Protein AF-A0A9D9HNU9-F1 (afdb_monomer)

pLDDT: mean 79.12, std 15.89, range [40.06, 93.06]

Radius of gyration: 12.07 Å; Cα contacts (8 Å, |Δi|>4): 100; chains: 1; bounding box: 35×26×28 Å

Sequence (63 aa):
MKAICLHAINIDLVEGAEYEVVGIEGEDLRVIDDSGEDYLYGKSVFRIIPEETEPEQKDKKKP

Organism: NCBI:txid2840840

Structure (mmCIF, N/CA/C/O backbone):
data_AF-A0A9D9HNU9-F1
#
_entry.id   AF-A0A9D9HNU9-F1
#
loop_
_atom_site.group_PDB
_atom_site.id
_atom_site.type_symbol
_atom_site.label_atom_id
_atom_site.label_alt_id
_atom_site.label_comp_id
_atom_site.label_asym_id
_atom_site.label_entity_id
_atom_site.label_seq_id
_atom_site.pdbx_PDB_ins_code
_atom_site.Cartn_x
_atom_site.Cartn_y
_atom_site.Cartn_z
_atom_site.occupancy
_atom_site.B_iso_or_equiv
_atom_site.auth_seq_id
_atom_site.auth_comp_id
_atom_site.auth_asym_id
_atom_site.auth_atom_id
_atom_site.pdbx_PDB_model_num
ATOM 1 N N . MET A 1 1 ? 1.518 0.492 9.485 1.00 84.56 1 MET A N 1
ATOM 2 C CA . MET A 1 1 ? 1.432 -0.732 8.646 1.00 84.56 1 MET A CA 1
ATOM 3 C C . MET A 1 1 ? 2.063 -0.432 7.297 1.00 84.56 1 MET A C 1
ATOM 5 O O . MET A 1 1 ? 1.804 0.633 6.750 1.00 84.56 1 MET A O 1
ATOM 9 N N . LYS A 1 2 ? 2.890 -1.339 6.772 1.00 87.31 2 LYS A N 1
ATOM 10 C CA . LYS A 1 2 ? 3.550 -1.167 5.470 1.00 87.31 2 LYS A CA 1
ATOM 11 C C . LYS A 1 2 ? 3.096 -2.227 4.478 1.00 87.31 2 LYS A C 1
ATOM 13 O O . LYS A 1 2 ? 2.632 -3.296 4.879 1.00 87.31 2 LYS A O 1
ATOM 18 N N . ALA A 1 3 ? 3.269 -1.951 3.194 1.00 88.81 3 ALA A N 1
ATOM 19 C CA . ALA A 1 3 ? 3.031 -2.915 2.134 1.00 88.81 3 ALA A CA 1
ATOM 20 C C . ALA A 1 3 ? 4.122 -2.853 1.065 1.00 88.81 3 ALA A C 1
ATOM 22 O O . ALA A 1 3 ? 4.542 -1.772 0.674 1.00 88.81 3 ALA A O 1
ATOM 23 N N . ILE A 1 4 ? 4.556 -4.010 0.567 1.00 89.69 4 ILE A N 1
ATOM 24 C CA . ILE A 1 4 ? 5.429 -4.085 -0.612 1.00 89.69 4 ILE A CA 1
ATOM 25 C C . ILE A 1 4 ? 4.558 -4.142 -1.857 1.00 89.69 4 ILE A C 1
ATOM 27 O O . ILE A 1 4 ? 3.690 -5.016 -1.950 1.00 89.69 4 ILE A O 1
ATOM 31 N N . CYS A 1 5 ? 4.812 -3.259 -2.818 1.00 88.12 5 CYS A N 1
ATOM 32 C CA . CYS A 1 5 ? 4.219 -3.351 -4.147 1.00 88.12 5 CYS A CA 1
ATOM 33 C C . CYS A 1 5 ? 4.736 -4.621 -4.843 1.00 88.12 5 CYS A C 1
ATOM 35 O O . CYS A 1 5 ? 5.934 -4.782 -5.065 1.00 88.12 5 CYS A O 1
ATOM 37 N N . LEU A 1 6 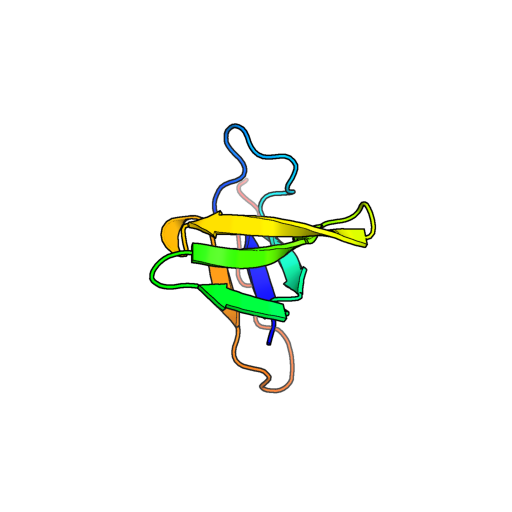? 3.844 -5.557 -5.161 1.00 87.12 6 LEU A N 1
ATOM 38 C CA . LEU A 1 6 ? 4.169 -6.799 -5.868 1.00 87.12 6 LEU A CA 1
ATOM 39 C C . LEU A 1 6 ? 4.048 -6.662 -7.384 1.00 87.12 6 LEU A C 1
ATOM 41 O O . LEU A 1 6 ? 4.637 -7.465 -8.105 1.00 87.12 6 LEU A O 1
ATOM 45 N N . HIS A 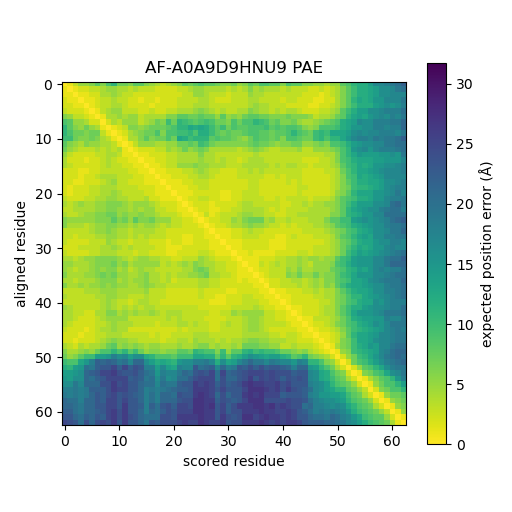1 7 ? 3.223 -5.724 -7.855 1.00 79.44 7 HIS A N 1
ATOM 46 C CA . HIS A 1 7 ? 2.908 -5.594 -9.270 1.00 79.44 7 HIS A CA 1
ATOM 47 C C . HIS A 1 7 ? 2.608 -4.143 -9.641 1.00 79.44 7 HIS A C 1
ATOM 49 O O . HIS A 1 7 ? 1.545 -3.624 -9.316 1.00 79.44 7 HIS A O 1
ATOM 55 N N . ALA A 1 8 ? 3.533 -3.510 -10.362 1.00 75.69 8 ALA A N 1
ATOM 56 C CA . ALA A 1 8 ? 3.443 -2.105 -10.771 1.00 75.69 8 ALA A CA 1
ATOM 57 C C . ALA A 1 8 ? 2.795 -1.890 -12.157 1.00 75.69 8 ALA A C 1
ATOM 59 O O . ALA A 1 8 ? 2.952 -0.842 -12.782 1.00 75.69 8 ALA A O 1
ATOM 60 N N . ILE A 1 9 ? 2.098 -2.888 -12.707 1.00 69.12 9 ILE A N 1
ATOM 61 C CA . ILE A 1 9 ? 1.595 -2.788 -14.082 1.00 69.12 9 ILE A CA 1
ATOM 62 C C . ILE A 1 9 ? 0.409 -1.809 -14.141 1.00 69.12 9 ILE A C 1
ATOM 64 O O . ILE A 1 9 ? -0.684 -2.132 -13.682 1.00 69.12 9 ILE A O 1
ATOM 68 N N . ASN A 1 10 ? 0.624 -0.657 -14.788 1.00 69.88 10 ASN A N 1
ATOM 69 C CA . ASN A 1 10 ? -0.335 0.449 -14.964 1.00 69.88 10 ASN A CA 1
ATOM 70 C C . ASN A 1 10 ? -0.685 1.234 -13.686 1.00 69.88 10 ASN A C 1
ATOM 72 O O . ASN A 1 10 ? -1.783 1.781 -13.597 1.00 69.88 10 ASN A O 1
ATOM 76 N N . ILE A 1 11 ? 0.230 1.301 -12.720 1.00 74.62 11 ILE A N 1
ATOM 77 C CA . ILE A 1 11 ? 0.100 2.154 -11.532 1.00 74.62 11 ILE A CA 1
ATOM 78 C C . ILE A 1 11 ? 1.408 2.909 -11.292 1.00 74.62 11 ILE A C 1
ATOM 80 O O . ILE A 1 11 ? 2.478 2.384 -11.601 1.00 74.62 11 ILE A O 1
ATOM 84 N N . ASP A 1 12 ? 1.328 4.118 -10.737 1.00 79.44 12 ASP A N 1
ATOM 85 C CA . ASP A 1 12 ? 2.479 4.963 -10.387 1.00 79.44 12 ASP A CA 1
ATOM 86 C C . ASP A 1 12 ? 3.171 4.477 -9.098 1.00 79.44 12 ASP A C 1
ATOM 88 O O . ASP A 1 12 ? 3.381 5.225 -8.150 1.00 79.44 12 ASP A O 1
ATOM 92 N N . LEU A 1 13 ? 3.510 3.186 -9.048 1.00 84.19 13 LEU A N 1
ATOM 93 C CA . LEU A 1 13 ? 4.264 2.570 -7.959 1.00 84.19 13 LEU A CA 1
ATOM 94 C C . LEU A 1 13 ? 5.474 1.818 -8.506 1.00 84.19 13 LEU A C 1
ATOM 96 O O . LEU A 1 13 ? 5.496 1.368 -9.649 1.00 84.19 13 LEU A O 1
ATOM 100 N N . VAL A 1 14 ? 6.471 1.613 -7.655 1.00 86.62 14 VAL A N 1
ATOM 101 C CA . VA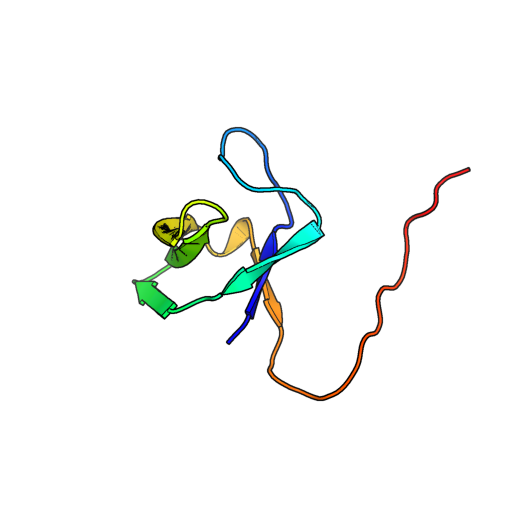L A 1 14 ? 7.680 0.856 -7.970 1.00 86.62 14 VAL A CA 1
ATOM 102 C C . VAL A 1 14 ? 7.536 -0.570 -7.442 1.00 86.62 14 VAL A C 1
ATOM 104 O O . VAL A 1 14 ? 7.320 -0.791 -6.251 1.00 86.62 14 VAL A O 1
ATOM 107 N N . GLU A 1 15 ? 7.666 -1.565 -8.324 1.00 87.56 15 GLU A N 1
ATOM 108 C CA . GLU A 1 15 ? 7.633 -2.979 -7.928 1.00 87.56 15 GLU A CA 1
ATOM 109 C C . GLU A 1 15 ? 8.784 -3.293 -6.959 1.00 87.56 15 GLU A C 1
ATOM 111 O O . GLU A 1 15 ? 9.945 -2.969 -7.211 1.00 87.56 15 GLU A O 1
ATOM 116 N N . GLY A 1 16 ? 8.458 -3.925 -5.834 1.00 86.31 16 GLY A N 1
ATOM 117 C CA . GLY A 1 16 ? 9.386 -4.226 -4.748 1.00 86.31 16 GLY A CA 1
ATOM 118 C C . GLY A 1 16 ? 9.603 -3.085 -3.750 1.00 86.31 16 GLY A C 1
ATOM 119 O O . GLY A 1 16 ? 10.240 -3.325 -2.726 1.00 86.31 16 GLY A O 1
ATOM 120 N N . ALA A 1 17 ? 9.073 -1.882 -3.998 1.00 87.50 17 ALA A N 1
ATOM 121 C CA . ALA A 1 17 ? 9.156 -0.782 -3.043 1.00 87.50 17 ALA A CA 1
ATOM 122 C C . ALA A 1 17 ? 8.135 -0.933 -1.907 1.00 87.50 17 ALA A C 1
ATOM 124 O O . ALA A 1 17 ? 7.053 -1.510 -2.073 1.00 87.50 17 ALA A O 1
ATOM 125 N N . GLU A 1 18 ? 8.515 -0.424 -0.737 1.00 89.69 18 GLU A N 1
ATOM 126 C CA . GLU A 1 18 ? 7.672 -0.365 0.451 1.00 89.69 18 GLU A CA 1
ATOM 127 C C . GLU A 1 18 ? 6.883 0.940 0.469 1.00 89.69 18 GLU A C 1
ATOM 129 O O . GLU A 1 18 ? 7.460 2.018 0.355 1.00 89.69 18 GLU A O 1
ATOM 134 N N . TYR A 1 19 ? 5.582 0.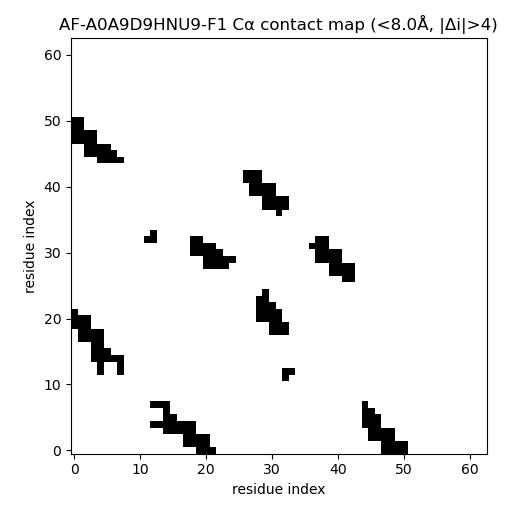833 0.708 1.00 89.44 19 TYR A N 1
ATOM 135 C CA . TYR A 1 19 ? 4.679 1.964 0.821 1.00 89.44 19 TYR A CA 1
ATOM 136 C C . TYR A 1 19 ? 3.923 1.946 2.152 1.00 89.44 19 TYR A C 1
ATOM 138 O O . TYR A 1 19 ? 3.695 0.887 2.755 1.00 89.44 19 TYR A O 1
ATOM 146 N N . GLU A 1 20 ? 3.539 3.131 2.625 1.00 90.75 20 GLU A N 1
ATOM 147 C CA . GLU A 1 20 ? 2.784 3.288 3.865 1.00 90.75 20 GLU A CA 1
ATOM 148 C C . GLU A 1 20 ? 1.290 3.082 3.616 1.00 90.75 20 GLU A C 1
ATOM 150 O O . GLU A 1 20 ? 0.687 3.754 2.782 1.00 90.75 20 GLU A O 1
ATOM 155 N N . VAL A 1 21 ? 0.684 2.152 4.359 1.00 90.94 21 VAL A N 1
ATOM 156 C CA .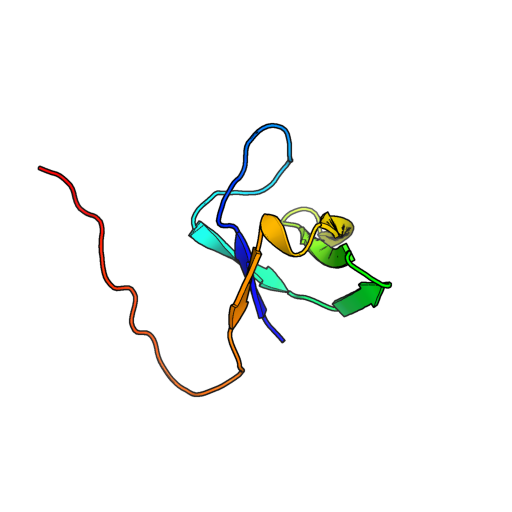 VAL A 1 21 ? -0.760 1.907 4.307 1.00 90.94 21 VAL A CA 1
ATOM 157 C C . VAL A 1 21 ? -1.424 2.713 5.415 1.00 90.94 21 VAL 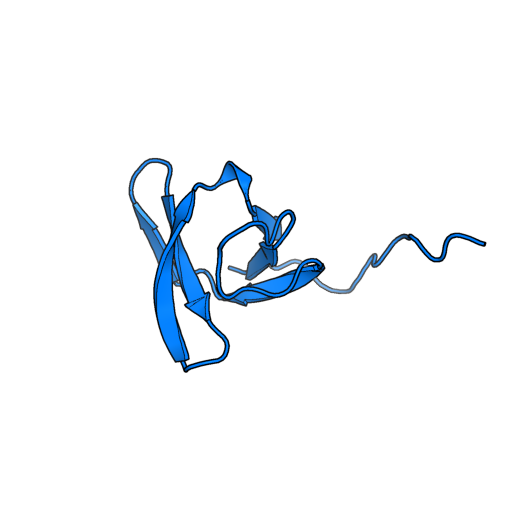A C 1
ATOM 159 O O . VAL A 1 21 ? -1.238 2.418 6.599 1.00 90.94 21 VAL A O 1
ATOM 162 N N . VAL A 1 22 ? -2.227 3.701 5.025 1.00 92.25 22 VAL A N 1
ATOM 163 C CA . VAL A 1 22 ? -2.956 4.588 5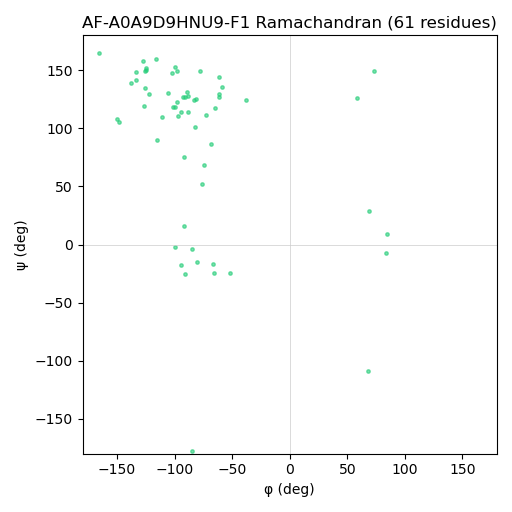.947 1.00 92.25 22 VAL A CA 1
ATOM 164 C C . VAL A 1 22 ? -4.378 4.115 6.233 1.00 92.25 22 VAL A C 1
ATOM 166 O O . VAL A 1 22 ? -4.978 4.524 7.225 1.00 92.25 22 VAL A O 1
ATOM 169 N N . GLY A 1 23 ? -4.922 3.226 5.400 1.00 90.12 23 GLY A N 1
ATOM 170 C CA . GLY A 1 23 ? -6.267 2.693 5.585 1.00 90.12 23 GLY A CA 1
ATOM 171 C C . GLY A 1 23 ? -6.559 1.463 4.734 1.00 90.12 23 GLY A C 1
ATOM 172 O O . GLY A 1 23 ? -5.839 1.149 3.789 1.00 90.12 23 GLY A O 1
ATOM 173 N N . ILE A 1 24 ? -7.637 0.764 5.084 1.00 90.25 24 ILE A N 1
ATOM 174 C CA . ILE A 1 24 ? -8.176 -0.365 4.321 1.00 90.25 24 ILE A CA 1
ATOM 175 C C . ILE A 1 24 ? -9.653 -0.071 4.071 1.00 90.25 24 ILE A C 1
ATOM 177 O O . ILE A 1 24 ? -10.426 0.065 5.021 1.00 90.25 24 ILE A O 1
ATOM 181 N N . GLU A 1 25 ? -10.039 0.026 2.803 1.00 90.94 25 GLU A N 1
ATOM 182 C CA . GLU A 1 25 ? -11.406 0.300 2.361 1.00 90.94 25 GLU A CA 1
ATOM 183 C C . GLU A 1 25 ? -11.938 -0.925 1.604 1.00 90.94 25 GLU A C 1
ATOM 185 O O . GLU A 1 25 ? -11.764 -1.080 0.399 1.00 90.94 25 GLU A O 1
ATOM 190 N N . GLY A 1 26 ? -12.568 -1.851 2.333 1.00 89.94 26 GLY A N 1
ATOM 191 C CA . GLY A 1 26 ? -13.087 -3.090 1.749 1.00 89.94 26 GLY A CA 1
ATOM 192 C C . GLY A 1 26 ? -11.973 -4.026 1.269 1.00 89.94 26 GLY A C 1
ATOM 193 O O . GLY A 1 26 ? -11.298 -4.653 2.086 1.00 89.94 26 GLY A O 1
ATOM 194 N N . GLU A 1 27 ? -11.820 -4.165 -0.051 1.00 88.88 27 GLU A N 1
ATOM 195 C CA . GLU A 1 27 ? -10.749 -4.961 -0.674 1.00 88.88 27 GLU A CA 1
ATOM 196 C C . GLU A 1 27 ? -9.568 -4.116 -1.170 1.00 88.88 27 GLU A C 1
ATOM 198 O O . GLU A 1 27 ? -8.566 -4.677 -1.629 1.00 88.88 27 GLU A O 1
ATOM 203 N N . ASP A 1 28 ? -9.668 -2.796 -1.031 1.00 91.31 28 ASP A N 1
ATOM 204 C CA . ASP A 1 28 ? -8.652 -1.837 -1.435 1.00 91.31 28 ASP A CA 1
ATOM 205 C C . ASP A 1 28 ? -7.853 -1.334 -0.224 1.00 91.31 28 ASP A C 1
ATOM 207 O O . ASP A 1 28 ? -8.343 -1.231 0.905 1.00 91.31 28 ASP A O 1
ATOM 211 N N . LEU A 1 29 ? -6.583 -1.036 -0.463 1.00 90.44 29 LEU A N 1
ATOM 212 C CA . LEU A 1 29 ? -5.642 -0.443 0.471 1.00 90.44 29 LEU A CA 1
ATOM 213 C C . LEU A 1 29 ? -5.440 1.015 0.083 1.00 90.44 29 LEU A C 1
ATOM 215 O O . LEU A 1 29 ? -5.143 1.313 -1.074 1.00 90.44 29 LEU A O 1
ATOM 219 N N . ARG A 1 30 ? -5.564 1.910 1.060 1.00 93.06 30 ARG A N 1
ATOM 220 C CA . ARG A 1 30 ? -5.212 3.317 0.903 1.00 93.06 30 ARG A CA 1
ATOM 221 C C . ARG A 1 30 ? -3.739 3.480 1.252 1.00 93.06 30 ARG A C 1
ATOM 223 O O . ARG A 1 30 ? -3.343 3.236 2.396 1.00 93.06 30 ARG A O 1
ATOM 230 N N . VAL A 1 31 ? -2.943 3.837 0.255 1.00 91.19 31 VAL A N 1
ATOM 231 C CA . VAL A 1 31 ? -1.482 3.836 0.301 1.00 91.19 31 VAL A CA 1
ATOM 232 C C . VAL A 1 31 ? -0.961 5.212 -0.092 1.00 91.19 31 VAL A C 1
ATOM 234 O O . VAL A 1 31 ? -1.434 5.775 -1.076 1.00 91.19 31 VAL A O 1
ATOM 237 N N . ILE A 1 32 ? 0.002 5.737 0.666 1.00 90.69 32 ILE A N 1
ATOM 238 C CA . ILE A 1 32 ? 0.710 6.971 0.306 1.00 90.69 32 ILE A CA 1
ATOM 239 C C . ILE A 1 32 ? 1.812 6.628 -0.699 1.00 90.69 32 ILE A C 1
ATOM 241 O O . ILE A 1 32 ? 2.638 5.755 -0.421 1.00 90.69 32 ILE A O 1
ATOM 245 N N . ASP A 1 33 ? 1.806 7.295 -1.852 1.00 85.19 33 ASP A N 1
ATOM 246 C CA . ASP A 1 33 ? 2.815 7.136 -2.903 1.00 85.19 33 ASP A CA 1
ATOM 247 C C . ASP A 1 33 ? 4.067 8.009 -2.663 1.00 85.19 33 ASP A C 1
ATOM 249 O O . ASP A 1 33 ? 4.182 8.734 -1.673 1.00 85.19 33 ASP A O 1
ATOM 253 N N . ASP A 1 34 ? 5.020 7.966 -3.598 1.00 83.19 34 ASP A N 1
ATOM 254 C CA . ASP A 1 34 ? 6.235 8.792 -3.554 1.00 83.19 34 ASP A CA 1
ATOM 255 C C . ASP A 1 34 ? 5.954 10.306 -3.711 1.00 83.19 34 ASP A C 1
ATOM 257 O O . ASP A 1 34 ? 6.806 11.136 -3.379 1.00 83.19 34 ASP A O 1
ATOM 261 N N . SER A 1 35 ? 4.763 10.680 -4.192 1.00 85.44 35 SER A N 1
ATOM 262 C CA . SER A 1 35 ? 4.297 12.069 -4.289 1.00 85.44 35 SER A CA 1
ATOM 263 C C . SER A 1 35 ? 3.768 12.608 -2.954 1.00 85.44 35 SER A C 1
ATOM 265 O O . SER A 1 35 ? 3.631 13.824 -2.805 1.00 85.44 35 SER A O 1
ATOM 267 N N . GLY A 1 36 ? 3.499 11.731 -1.980 1.00 85.50 36 GLY A N 1
ATOM 268 C CA . GLY A 1 36 ? 2.907 12.076 -0.688 1.00 85.50 36 GLY A CA 1
ATOM 269 C C . GLY A 1 36 ? 1.378 12.151 -0.700 1.00 85.50 36 GLY A C 1
ATOM 270 O O . GLY A 1 36 ? 0.793 12.583 0.293 1.00 85.50 36 GLY A O 1
ATOM 271 N N . GLU A 1 37 ? 0.737 11.729 -1.790 1.00 88.06 37 GLU A N 1
ATOM 272 C CA . GLU A 1 37 ? -0.721 11.692 -1.925 1.00 88.06 37 GLU A CA 1
ATOM 273 C C . GLU A 1 37 ? -1.238 10.277 -1.625 1.00 88.06 37 GLU A C 1
ATOM 275 O O . GLU A 1 37 ? -0.553 9.278 -1.864 1.00 88.06 37 GLU A O 1
ATOM 280 N N . ASP A 1 38 ? -2.458 10.172 -1.091 1.00 90.94 38 ASP A N 1
ATOM 281 C CA . ASP A 1 38 ? -3.076 8.880 -0.807 1.00 90.94 38 ASP A CA 1
ATOM 282 C C . ASP A 1 38 ? -3.906 8.357 -1.989 1.00 90.94 38 ASP A C 1
ATOM 284 O O . ASP A 1 38 ? -4.810 9.021 -2.494 1.00 90.94 38 ASP A O 1
ATOM 288 N N . TYR A 1 39 ? -3.620 7.123 -2.405 1.00 90.44 39 TYR A N 1
ATOM 289 C CA . TYR A 1 39 ? -4.318 6.436 -3.491 1.00 90.44 39 TYR A CA 1
ATOM 290 C C . TYR A 1 39 ? -4.878 5.091 -3.035 1.00 90.44 39 TYR A C 1
ATOM 292 O O . TYR A 1 39 ? -4.324 4.421 -2.160 1.00 90.44 39 TYR A O 1
ATOM 300 N N . LEU A 1 40 ? -5.988 4.682 -3.652 1.00 91.38 40 LEU A N 1
ATOM 301 C CA . LEU A 1 40 ? -6.602 3.378 -3.429 1.00 91.38 40 LEU A CA 1
ATOM 302 C C . LEU A 1 40 ? -6.096 2.362 -4.444 1.00 91.38 40 LEU A C 1
ATOM 304 O O . LEU A 1 40 ? -6.208 2.556 -5.654 1.00 91.38 40 LEU A O 1
ATOM 308 N N . TYR A 1 41 ? -5.605 1.243 -3.930 1.00 89.19 41 TYR A N 1
ATOM 309 C CA . TYR A 1 41 ? -5.104 0.139 -4.727 1.00 89.19 41 TYR A CA 1
ATOM 310 C C . TYR A 1 41 ? -5.651 -1.185 -4.217 1.00 89.19 41 TYR A C 1
ATOM 312 O O . TYR A 1 41 ? -5.687 -1.427 -3.013 1.00 89.19 41 TYR A O 1
ATOM 320 N N . GLY A 1 42 ? -5.979 -2.100 -5.123 1.00 90.12 42 GLY A N 1
ATOM 321 C CA . GLY A 1 42 ? -6.436 -3.427 -4.723 1.00 90.12 42 GLY A CA 1
ATOM 322 C C . GLY A 1 42 ? -5.392 -4.157 -3.878 1.00 90.12 42 GLY A C 1
ATOM 323 O O . GLY A 1 42 ? -4.219 -4.226 -4.244 1.00 90.12 42 GLY A O 1
ATOM 324 N N . LYS A 1 43 ? -5.809 -4.798 -2.781 1.00 87.88 43 LYS A N 1
ATOM 325 C CA . LYS A 1 43 ? -4.905 -5.580 -1.911 1.00 87.88 43 LYS A CA 1
ATOM 326 C C . LYS A 1 43 ? -4.053 -6.613 -2.661 1.00 87.88 43 LYS A C 1
ATOM 328 O O . LYS A 1 43 ? -2.991 -6.987 -2.188 1.00 87.88 43 LYS A O 1
ATOM 333 N N . SER A 1 44 ? -4.507 -7.070 -3.829 1.00 88.19 44 SER A N 1
ATOM 334 C CA . SER A 1 44 ? -3.811 -8.038 -4.681 1.00 88.19 44 SER A CA 1
ATOM 335 C C . SER A 1 44 ? -2.497 -7.519 -5.272 1.00 88.19 44 SER A C 1
ATOM 337 O O . SER A 1 44 ? -1.639 -8.335 -5.602 1.00 88.19 44 SER A O 1
ATOM 339 N N . VAL A 1 45 ? -2.321 -6.197 -5.414 1.00 88.56 45 VAL A N 1
ATOM 340 C CA . VAL A 1 45 ? -1.054 -5.619 -5.904 1.00 88.56 45 VAL A CA 1
ATOM 341 C C . VAL A 1 45 ? -0.032 -5.422 -4.786 1.00 88.56 45 VAL A C 1
ATOM 343 O O . VAL A 1 45 ? 1.111 -5.065 -5.057 1.00 88.56 45 VAL A O 1
ATOM 346 N N . PHE A 1 46 ? -0.407 -5.706 -3.538 1.00 88.81 46 PHE A N 1
ATOM 347 C CA . PHE A 1 46 ? 0.410 -5.465 -2.362 1.00 88.81 46 PHE A CA 1
ATOM 348 C C . PHE A 1 46 ? 0.594 -6.711 -1.504 1.00 88.81 46 PHE A C 1
ATOM 350 O O . PHE A 1 46 ? -0.285 -7.558 -1.361 1.00 88.81 46 PHE A O 1
ATOM 357 N N . ARG A 1 47 ? 1.743 -6.782 -0.837 1.00 88.88 47 ARG A N 1
ATOM 358 C CA . ARG A 1 47 ? 1.972 -7.690 0.285 1.00 88.88 47 ARG A CA 1
ATOM 359 C C . ARG A 1 47 ? 2.096 -6.878 1.561 1.00 88.88 47 ARG A C 1
ATOM 361 O O . ARG A 1 47 ? 3.100 -6.196 1.745 1.00 88.88 47 ARG A O 1
ATOM 368 N N . ILE A 1 48 ? 1.102 -6.975 2.441 1.00 87.12 48 ILE A N 1
ATOM 369 C CA . ILE A 1 48 ? 1.161 -6.351 3.768 1.00 87.12 48 ILE A CA 1
ATOM 370 C C . ILE A 1 48 ? 2.328 -6.949 4.555 1.00 87.12 48 ILE A C 1
ATOM 372 O O . ILE A 1 48 ? 2.425 -8.172 4.695 1.00 87.12 48 ILE A O 1
ATOM 376 N N . ILE A 1 49 ? 3.195 -6.082 5.072 1.00 84.50 49 ILE A N 1
ATOM 377 C CA . ILE A 1 49 ? 4.250 -6.455 6.007 1.00 84.50 49 ILE A CA 1
ATOM 378 C C . ILE A 1 49 ? 3.759 -6.091 7.414 1.00 84.50 49 ILE A C 1
ATOM 380 O O . ILE A 1 49 ? 3.477 -4.912 7.671 1.00 84.50 49 ILE A O 1
ATOM 384 N N . PRO A 1 50 ? 3.617 -7.067 8.329 1.00 73.12 50 PRO A N 1
ATOM 385 C CA . PRO A 1 50 ? 3.412 -6.756 9.735 1.00 73.12 50 PRO A CA 1
ATOM 386 C C . PRO A 1 50 ? 4.628 -5.986 10.259 1.00 73.12 50 PRO A C 1
ATOM 388 O O . PRO A 1 50 ? 5.756 -6.222 9.835 1.00 73.12 50 PRO A O 1
ATOM 391 N N . GLU A 1 51 ? 4.394 -5.038 11.157 1.00 64.94 51 GLU A N 1
ATOM 392 C CA . GLU A 1 51 ? 5.437 -4.202 11.752 1.00 64.94 51 GLU A CA 1
ATOM 393 C C . GLU A 1 51 ? 6.231 -5.022 12.786 1.00 64.94 51 GLU A C 1
ATOM 395 O O . GLU A 1 51 ? 6.111 -4.821 13.988 1.00 64.94 51 GLU A O 1
ATOM 400 N N . GLU A 1 52 ? 6.995 -6.010 12.320 1.00 61.16 52 GLU A N 1
ATOM 401 C CA . GLU A 1 52 ? 7.926 -6.790 13.132 1.00 61.16 52 GLU A CA 1
ATOM 402 C C . GLU A 1 52 ? 9.341 -6.671 12.553 1.00 61.16 52 GLU A C 1
ATOM 404 O O . GLU A 1 52 ? 9.582 -6.782 11.354 1.00 61.16 52 GLU A O 1
ATOM 409 N N . THR A 1 53 ? 10.250 -6.346 13.464 1.00 53.69 53 THR A N 1
ATOM 410 C CA . THR A 1 53 ? 11.675 -6.026 13.338 1.00 53.69 53 THR A CA 1
ATOM 411 C C . THR A 1 53 ? 12.471 -6.836 12.297 1.00 53.69 53 THR A C 1
ATOM 413 O O . THR A 1 53 ? 12.609 -8.046 12.434 1.00 53.69 53 THR A O 1
ATOM 416 N N . GLU A 1 54 ? 13.115 -6.105 11.375 1.00 52.66 54 GLU A N 1
ATOM 417 C CA . GLU A 1 54 ? 14.281 -6.471 10.537 1.00 52.66 54 GLU A CA 1
ATOM 418 C C . GLU A 1 54 ? 14.103 -7.458 9.349 1.00 52.66 54 GLU A C 1
ATOM 420 O O . GLU A 1 54 ? 13.210 -8.301 9.332 1.00 52.66 54 GLU A O 1
ATOM 425 N N . PRO A 1 55 ? 14.918 -7.306 8.274 1.00 48.84 55 PRO A N 1
ATOM 426 C CA . PRO A 1 55 ? 14.487 -7.555 6.902 1.00 48.84 55 PRO A CA 1
ATOM 427 C C . PRO A 1 55 ? 14.969 -8.908 6.357 1.00 48.84 55 PRO A C 1
ATOM 429 O O . PRO A 1 55 ? 16.160 -9.106 6.134 1.00 48.84 55 PRO A O 1
ATOM 432 N N . GLU A 1 56 ? 14.056 -9.811 5.995 1.00 44.09 56 GLU A N 1
ATOM 4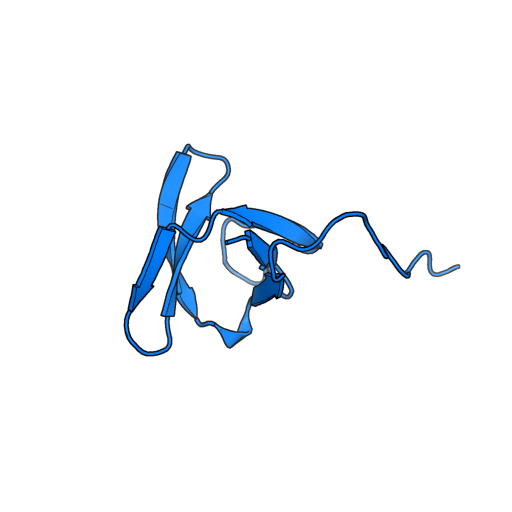33 C CA . GLU A 1 56 ? 14.360 -10.849 4.996 1.00 44.09 56 GLU A CA 1
ATOM 434 C C . GLU A 1 56 ? 13.965 -10.340 3.602 1.00 44.09 56 GLU A C 1
ATOM 436 O O . GLU A 1 56 ? 12.973 -10.761 3.004 1.00 44.09 56 GLU A O 1
ATOM 441 N N . GLN A 1 57 ? 14.780 -9.436 3.046 1.00 53.81 57 GLN A N 1
ATOM 442 C CA . GLN A 1 57 ? 14.873 -9.305 1.591 1.00 53.81 57 GLN A CA 1
ATOM 443 C C . GLN A 1 57 ? 15.536 -10.576 1.047 1.00 53.81 57 GLN A C 1
ATOM 445 O O . GLN A 1 57 ? 16.755 -10.651 0.897 1.00 53.81 57 GLN A O 1
ATOM 450 N N . LYS A 1 58 ? 14.728 -11.604 0.781 1.00 42.62 58 LYS A N 1
ATOM 451 C CA . LYS A 1 58 ? 15.151 -12.777 0.014 1.00 42.62 58 LYS A CA 1
ATOM 452 C C . LYS A 1 58 ? 14.733 -12.628 -1.443 1.00 42.62 58 LYS A C 1
ATOM 454 O O . LYS A 1 58 ? 13.554 -12.742 -1.760 1.00 42.62 58 LYS A O 1
ATOM 459 N N . ASP A 1 59 ? 15.762 -12.446 -2.273 1.00 50.31 59 ASP A N 1
ATOM 460 C CA . ASP A 1 59 ? 15.884 -12.821 -3.686 1.00 50.31 59 ASP A CA 1
ATOM 461 C C . ASP A 1 59 ? 14.854 -12.238 -4.675 1.00 50.31 59 ASP A C 1
ATOM 463 O O . ASP A 1 59 ? 13.649 -12.441 -4.586 1.00 50.31 59 ASP A O 1
ATOM 467 N N . LYS A 1 60 ? 15.295 -11.585 -5.754 1.00 44.22 60 LYS A N 1
ATOM 468 C CA . LYS A 1 60 ? 15.954 -12.276 -6.872 1.00 44.22 60 LYS A CA 1
ATOM 469 C C . LYS A 1 60 ? 17.007 -11.400 -7.547 1.00 44.22 60 LYS A C 1
ATOM 471 O O . LYS A 1 60 ? 16.694 -10.572 -8.399 1.00 44.22 60 LYS A O 1
ATOM 476 N N . LYS A 1 61 ? 18.274 -11.710 -7.285 1.00 43.81 61 LYS A N 1
ATOM 477 C CA . LYS A 1 61 ? 19.329 -11.524 -8.283 1.00 43.81 61 LYS A CA 1
ATOM 478 C C . LYS A 1 61 ? 19.267 -12.752 -9.197 1.00 43.81 61 LYS A C 1
ATOM 480 O O . LYS A 1 61 ? 19.668 -13.838 -8.793 1.00 43.81 61 LYS A O 1
ATOM 485 N N . LYS A 1 62 ? 18.673 -12.621 -10.384 1.00 40.06 62 LYS A N 1
ATOM 486 C CA . LYS A 1 62 ? 18.751 -13.654 -11.436 1.00 40.06 62 LYS A CA 1
ATOM 487 C C . LYS A 1 62 ? 19.829 -13.252 -12.463 1.00 40.06 62 LYS A C 1
ATOM 489 O O . LYS A 1 62 ? 20.128 -12.065 -12.546 1.00 40.06 62 LYS A O 1
ATOM 494 N N . PRO A 1 63 ? 20.442 -14.238 -13.137 1.00 52.22 63 PRO A N 1
ATOM 495 C CA . PRO A 1 63 ? 21.883 -14.466 -13.262 1.00 52.22 63 PRO A CA 1
ATOM 496 C C . PRO A 1 63 ? 22.579 -13.588 -14.304 1.00 52.22 63 PRO A C 1
ATOM 498 O O . PRO A 1 63 ? 21.898 -13.157 -15.260 1.00 52.22 63 PRO A O 1
#

Secondary structure (DSSP, 8-state):
-EEEES--TTSSS-TT-EEEEEEEETTEEEEE-TTS-EEEEEGGGEEEEPS-SS---------

Foldseek 3Di:
DKKAQCDCVPHPADHRDIWDFPDDDPQWTFTQHPVRDTDTDGCVRIDDDDPDDDDPPDDDPDD

Solvent-accessible surface area (backbone atoms only — not comparable to full-atom values): 3989 Å² total; per-residue (Å²): 94,39,27,31,29,70,56,38,84,95,49,95,54,55,62,72,39,77,35,47,45,82,45,74,61,90,69,27,31,29,31,40,46,96,87,70,49,80,44,80,41,56,45,87,37,42,44,78,43,75,93,65,90,80,86,84,85,73,80,83,89,76,135

Nearest PDB structures (foldseek):
  1wxb-assembly1_A  TM=7.359E-01  e=6.070E-02  Homo sapiens
  1wxt-assembly1_A  TM=7.211E-01  e=6.070E-02  Homo sapiens
  7tzk-assembly2_B  TM=7.736E-01  e=1.152E-01  Homo sapiens
  7pe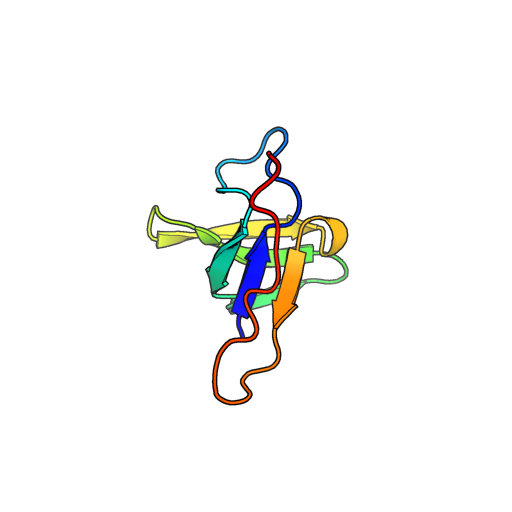l-assembly1_D  TM=7.009E-01  e=1.810E+00  Simian T-lymphotropic virus 1
  7ouf-assembly1_D  TM=6.818E-01  e=3.022E+00  Simian T-lymphotropic virus 1

Mean predicted aligned error: 8.35 Å